Protein 7VIM (pdb70)

Foldseek 3Di:
DQDDDPVLVVLVVCVVVPDDLVRVCVVVVHDSVVSVVSVVVSVVSVVVVVVVVVVVVCVVVVHD/DDDADDQDPVLVVLVVCVVVVDDLVRVCVVVVHDSVVSVVSPVVSVVRVVVVVVVVVVVVCVVVVHD

Nearest PDB structures (foldseek):
  7vim-assembly1_A  TM=1.016E+00  e=6.652E-09  Edwardsiella piscicida
  4ldz-assembly1_B  TM=9.608E-01  e=3.086E-03  Bacillus subtilis subsp. subtilis str. 168
  3c57-assembly1_A  TM=9.401E-01  e=6.066E-03  Mycobacterium tuberculosis
  8hnp-assembly1_B  TM=9.180E-01  e=6.464E-02  Thermococcus onnurineus NA1
  1h0m-assembly2_D  TM=6.810E-01  e=7.917E-02  Agrobacterium tumefaciens

Secondary structure (DSSP, 8-state):
-----HHHHHHHHHHHHT--HHHHHHHHT--HHHHHHHHHHHHHHHHHHHHHHHHHHHHHTT--/----PPPPHHHHHHHHHHHTT--HHHHHHHTT--HHHHHHHHHHHHHHHHHHHHHHHHHHHHHTT--

Sequence (131 aa):
EPPLTLRERQILKLVAEGKRNRDIAELLSISLKTVETHRLNLMRKLDAHNAAELSNWARRLGVLMAQEPPLTLRERQILKLVAEGKRNRDIAELLSISLKTVETHRLNLMRKLDAHNAAELSNWARRLGVL

B-factor: mean 43.36, std 12.08, range [20.59, 99.81]

Solvent-accessible surface area: 9110 Å² total; per-residue (Å²): 169,30,112,28,72,105,89,9,38,68,0,11,67,22,6,2,76,47,92,148,42,166,49,0,13,144,104,26,102,43,64,87,167,52,0,72,73,39,27,99,56,4,66,173,70,38,88,61,40,46,60,52,48,101,53,63,113,19,190,163,122,68,80,208,197,41,167,60,79,76,17,67,111,90,6,33,67,0,10,118,18,12,21,85,65,74,183,38,156,55,0,10,128,109,27,99,48,66,49,138,49,0,61,68,43,31,82,52,4,53,137,49,15,62,35,35,36,59,12,44,105,47,15,113,32,135,144,126,71,90,234

Radius of gyration: 16.24 Å; Cα contacts (8 Å, |Δi|>4): 88; chains: 2; bounding box: 36×40×36 Å

Structure (mmCIF, N/CA/C/O backbone):
data_7VIM
#
_entry.id   7VIM
#
_cell.length_a   39.111
_cell.length_b   58.051
_cell.length_c   81.043
_cell.angle_alpha   90.000
_cell.angle_beta   90.000
_cell.angle_gamma   90.000
#
_symmetry.space_group_name_H-M   'P 21 21 21'
#
loop_
_entity.id
_entity.type
_entity.pdbx_description
1 polymer 'Protein EsrB'
2 water water
#
loop_
_atom_site.group_PDB
_atom_site.id
_atom_site.type_symbol
_atom_site.label_atom_id
_atom_site.label_alt_id
_atom_site.label_comp_id
_atom_site.label_asym_id
_atom_site.label_entity_id
_atom_site.label_seq_id
_atom_site.pdbx_PDB_ins_code
_atom_site.Cartn_x
_atom_site.Cartn_y
_atom_site.Cartn_z
_atom_site.occupancy
_atom_site.B_iso_or_equiv
_atom_site.auth_seq_id
_atom_site.auth_comp_id
_atom_site.auth_asym_id
_atom_site.auth_atom_id
_atom_site.pdbx_PDB_model_num
ATOM 1 N N . GLU A 1 7 ? 1.057 9.968 -21.719 1.00 71.64 149 GLU A N 1
ATOM 2 C CA . GLU A 1 7 ? 1.297 10.628 -23.030 1.00 72.59 149 GLU A CA 1
ATOM 3 C C . GLU A 1 7 ? 0.032 11.382 -23.456 1.00 69.32 149 GLU A C 1
ATOM 4 O O . GLU A 1 7 ? 0.099 12.130 -24.450 1.00 71.82 149 GLU A O 1
ATOM 10 N N . PRO A 1 8 ? -1.110 11.224 -22.751 1.00 65.03 150 PRO A N 1
ATOM 11 C CA . PRO A 1 8 ? -2.349 11.920 -23.115 1.00 66.61 150 PRO A CA 1
ATOM 12 C C . PRO A 1 8 ? -2.195 13.440 -22.964 1.00 65.78 150 PRO A C 1
ATOM 13 O O . PRO A 1 8 ? -1.596 13.873 -21.998 1.00 62.50 150 PRO A O 1
ATOM 17 N N . PRO A 1 9 ? -2.728 14.256 -23.901 1.00 64.44 151 PRO A N 1
ATOM 18 C CA . PRO A 1 9 ? -2.612 15.714 -23.819 1.00 58.12 151 PRO A CA 1
ATOM 19 C C . PRO A 1 9 ? -3.555 16.293 -22.755 1.00 50.29 151 PRO A C 1
ATOM 20 O O . PRO A 1 9 ? -4.753 16.169 -22.907 1.00 58.88 151 PRO A O 1
ATOM 24 N N . LEU A 1 10 ? -2.984 16.904 -21.713 1.00 49.23 152 LEU A N 1
ATOM 25 C CA . LEU A 1 10 ? -3.771 17.505 -20.630 1.00 44.04 152 LEU A CA 1
ATOM 26 C C . LEU A 1 10 ? -3.354 18.946 -20.445 1.00 40.46 152 LEU A C 1
ATOM 27 O O . LEU A 1 10 ? -2.185 19.300 -20.652 1.00 41.74 152 LEU A O 1
ATOM 32 N N . THR A 1 11 ? -4.290 19.794 -20.050 1.00 39.56 153 THR A N 1
ATOM 33 C CA . THR A 1 11 ? -3.893 21.137 -19.667 1.00 35.38 153 THR A CA 1
ATOM 34 C C . THR A 1 11 ? -3.225 21.085 -18.300 1.00 33.04 153 THR A C 1
ATOM 35 O O . THR A 1 11 ? -3.329 20.083 -17.588 1.00 32.50 153 THR A O 1
ATOM 39 N N . LEU A 1 12 ? -2.515 22.150 -17.944 1.00 34.32 154 LEU A N 1
ATOM 40 C CA . LEU A 1 12 ? -1.888 22.215 -16.630 1.00 33.00 154 LEU A CA 1
ATOM 41 C C . LEU A 1 12 ? -2.956 22.116 -15.557 1.00 31.38 154 LEU A C 1
ATOM 42 O O . LEU A 1 12 ? -2.766 21.452 -14.542 1.00 28.80 154 LEU A O 1
ATOM 47 N N . ARG A 1 13 ? -4.090 22.771 -15.804 1.00 33.20 155 ARG A N 1
ATOM 48 C CA . ARG A 1 13 ? -5.200 22.797 -14.851 1.00 35.10 155 ARG A CA 1
ATOM 49 C C . ARG A 1 13 ? -5.775 21.393 -14.669 1.00 32.97 155 ARG A C 1
ATOM 50 O O . ARG A 1 13 ? -6.097 20.973 -13.548 1.00 30.86 155 ARG A O 1
ATOM 58 N N . GLU A 1 14 ? -5.874 20.648 -15.766 1.00 31.29 156 GLU A N 1
ATOM 59 C CA . GLU A 1 14 ? -6.308 19.251 -15.670 1.00 37.05 156 GLU A CA 1
ATOM 60 C C . GLU A 1 14 ? -5.299 18.379 -14.905 1.00 29.64 156 GLU A C 1
ATOM 61 O O . GLU A 1 14 ? -5.689 17.509 -14.138 1.00 27.30 156 GLU A O 1
ATOM 67 N N . ARG A 1 15 ? -4.011 18.617 -15.133 1.00 27.45 157 ARG A N 1
ATOM 68 C CA . ARG A 1 15 ? -2.959 17.903 -14.391 1.00 32.65 157 ARG A CA 1
ATOM 69 C C . ARG A 1 15 ? -3.081 18.140 -12.887 1.00 26.37 157 ARG A C 1
ATOM 70 O O . ARG A 1 15 ? -2.917 17.219 -12.094 1.00 30.77 157 ARG A O 1
ATOM 78 N N . GLN A 1 16 ? -3.391 19.379 -12.521 1.00 28.73 158 GLN A N 1
ATOM 79 C CA . GLN A 1 16 ? -3.501 19.811 -11.132 1.00 33.04 158 GLN A CA 1
ATOM 80 C C . GLN A 1 16 ? -4.675 19.123 -10.462 1.00 33.91 158 GLN A C 1
ATOM 81 O O . GLN A 1 16 ? -4.568 18.625 -9.333 1.00 33.22 158 GLN A O 1
ATOM 87 N N . ILE A 1 17 ? -5.796 19.088 -11.176 1.00 30.08 159 ILE A N 1
ATOM 88 C CA . ILE A 1 17 ? -6.984 18.408 -10.680 1.00 34.15 159 ILE A CA 1
ATOM 89 C C . ILE A 1 17 ? -6.742 16.897 -10.594 1.00 35.58 159 ILE A C 1
ATOM 90 O O . ILE A 1 17 ? -7.112 16.260 -9.602 1.00 34.90 159 ILE A O 1
ATOM 95 N N . LEU A 1 18 ? -6.077 16.345 -11.610 1.00 32.37 160 LEU A N 1
ATOM 96 C CA . LEU A 1 18 ? -5.675 14.945 -11.589 1.00 32.92 160 LEU A CA 1
ATOM 97 C C . LEU A 1 18 ? -4.761 14.646 -10.393 1.00 35.20 160 LEU A C 1
ATOM 98 O O . LEU A 1 18 ? -4.943 13.636 -9.701 1.00 32.15 160 LEU A O 1
ATOM 103 N N . LYS A 1 19 ? -3.793 15.533 -10.153 1.00 33.80 161 LYS A N 1
ATOM 104 C CA . LYS A 1 19 ? -2.952 15.439 -8.957 1.00 34.36 161 LYS A CA 1
ATOM 105 C C . LYS A 1 19 ? -3.800 15.415 -7.679 1.00 38.10 161 LYS A C 1
ATOM 106 O O . LYS A 1 19 ? -3.586 14.595 -6.794 1.00 37.03 161 LYS A O 1
ATOM 112 N N . LEU A 1 20 ? -4.771 16.316 -7.592 1.00 35.56 162 LEU A N 1
ATOM 113 C CA . LEU A 1 20 ? -5.585 16.404 -6.383 1.00 40.69 162 LEU A CA 1
ATOM 114 C C . LEU A 1 20 ? -6.526 15.197 -6.229 1.00 38.72 162 LEU A C 1
ATOM 115 O O . LEU A 1 20 ? -6.690 14.663 -5.133 1.00 34.93 162 LEU A O 1
ATOM 120 N N . VAL A 1 21 ? -7.106 14.744 -7.338 1.00 36.68 163 VAL A N 1
ATOM 121 C CA . VAL A 1 21 ? -7.945 13.546 -7.306 1.00 39.27 163 VAL A CA 1
ATOM 122 C C . VAL A 1 21 ? -7.139 12.313 -6.869 1.00 41.19 163 VAL A C 1
ATOM 123 O O . VAL A 1 21 ? -7.605 11.503 -6.067 1.00 39.27 163 VAL A O 1
ATOM 127 N N . ALA A 1 22 ? -5.921 12.185 -7.383 1.00 38.13 164 ALA A N 1
ATOM 128 C CA . ALA A 1 22 ? -5.076 11.051 -7.027 1.00 38.18 164 ALA A CA 1
ATOM 129 C C . ALA A 1 22 ? -4.635 11.084 -5.565 1.00 37.90 164 ALA A C 1
ATOM 130 O O . ALA A 1 22 ? -4.293 10.053 -4.998 1.00 41.89 164 ALA A O 1
ATOM 132 N N . GLU A 1 23 ? -4.645 12.261 -4.957 1.00 39.39 165 GLU A N 1
ATOM 133 C CA . GLU A 1 23 ? -4.322 12.375 -3.541 1.00 41.18 165 GLU A CA 1
ATOM 134 C C . GLU A 1 23 ? -5.513 11.975 -2.674 1.00 45.13 165 GLU A C 1
ATOM 135 O O . GLU A 1 23 ? -5.345 11.414 -1.598 1.00 52.65 165 GLU A O 1
ATOM 141 N N . GLY A 1 24 ? -6.719 12.262 -3.145 1.00 49.36 166 GLY A N 1
ATOM 142 C CA . GLY A 1 24 ? -7.911 11.852 -2.428 1.00 49.01 166 GLY A CA 1
ATOM 143 C C . GLY A 1 24 ? -8.856 12.980 -2.075 1.00 48.30 166 GLY A C 1
ATOM 144 O O . GLY A 1 24 ? -9.823 12.782 -1.339 1.00 55.34 166 GLY A O 1
ATOM 145 N N . LYS A 1 25 ? -8.589 14.163 -2.6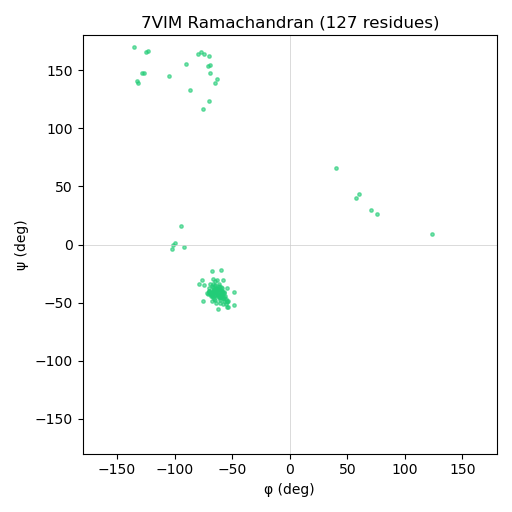06 1.00 43.50 167 LYS A N 1
ATOM 146 C CA . LYS A 1 25 ? -9.422 15.325 -2.323 1.00 45.70 167 LYS A CA 1
ATOM 147 C C . LYS A 1 25 ? -10.815 15.224 -2.953 1.00 45.15 167 LYS A C 1
ATOM 148 O O . LYS A 1 25 ? -10.984 14.653 -4.031 1.00 40.93 167 LYS A O 1
ATOM 154 N N . ARG A 1 26 ? -11.811 15.801 -2.286 1.00 46.73 168 ARG A N 1
ATOM 155 C CA . ARG A 1 26 ? -13.179 15.814 -2.808 1.00 46.42 168 ARG A CA 1
ATOM 156 C C . ARG A 1 26 ? -13.387 17.055 -3.665 1.00 40.84 168 ARG A C 1
ATOM 157 O O . ARG A 1 26 ? -12.685 18.044 -3.480 1.00 40.05 168 ARG A O 1
ATOM 165 N N . ASN A 1 27 ? -14.337 16.996 -4.597 1.00 37.13 169 ASN A N 1
ATOM 166 C CA . ASN A 1 27 ? -14.633 18.129 -5.486 1.00 39.08 169 ASN A CA 1
ATOM 167 C C . ASN A 1 27 ? -14.780 19.453 -4.748 1.00 38.95 169 ASN A C 1
ATOM 168 O O . ASN A 1 27 ? -14.304 20.494 -5.207 1.00 38.11 169 ASN A O 1
ATOM 173 N N . ARG A 1 28 ? -15.436 19.411 -3.593 1.00 43.59 170 ARG A N 1
ATOM 174 C CA . ARG A 1 28 ? -15.589 20.613 -2.774 1.00 43.27 170 ARG A CA 1
ATOM 175 C C . ARG A 1 28 ? -14.253 21.115 -2.200 1.00 42.15 170 ARG A C 1
ATOM 176 O O . ARG A 1 28 ? -14.090 22.319 -1.983 1.00 41.85 170 ARG A O 1
ATOM 184 N N . ASP A 1 29 ? -13.303 20.208 -1.953 1.00 39.00 171 ASP A N 1
ATOM 185 C CA . ASP A 1 29 ? -11.982 20.619 -1.452 1.00 42.46 171 ASP A CA 1
ATOM 186 C C . ASP A 1 29 ? -11.200 21.324 -2.549 1.00 41.50 171 ASP A C 1
ATOM 187 O O . ASP A 1 29 ? -10.540 22.330 -2.311 1.00 42.54 171 ASP A O 1
ATOM 192 N N . ILE A 1 30 ? -11.277 20.748 -3.743 1.00 41.11 172 ILE A N 1
ATOM 193 C CA . ILE A 1 30 ? -10.595 21.239 -4.933 1.00 44.03 172 ILE A CA 1
ATOM 194 C C . ILE A 1 30 ? -11.077 22.654 -5.276 1.00 41.15 172 ILE A C 1
ATOM 195 O O . ILE A 1 30 ? -10.261 23.529 -5.572 1.00 36.26 172 ILE A O 1
ATOM 200 N N . ALA A 1 31 ? -12.396 22.871 -5.197 1.00 40.09 173 ALA A N 1
ATOM 201 C CA . ALA A 1 31 ? -12.998 24.175 -5.480 1.00 40.07 173 ALA A CA 1
ATOM 202 C C . ALA A 1 31 ? -12.465 25.242 -4.531 1.00 43.03 173 ALA A C 1
ATOM 203 O O . ALA A 1 31 ? -12.170 26.374 -4.942 1.00 40.36 173 ALA A O 1
ATOM 205 N N . GLU A 1 32 ? -12.324 24.871 -3.264 1.00 38.90 174 GLU A N 1
ATOM 206 C CA . GLU A 1 32 ? -11.763 25.775 -2.276 1.00 46.73 174 GLU A CA 1
ATOM 207 C C . GLU A 1 32 ? -10.287 26.032 -2.578 1.00 43.73 174 GLU A C 1
ATOM 208 O O . GLU A 1 32 ? -9.835 27.176 -2.603 1.00 45.08 174 GLU A O 1
ATOM 214 N N . LEU A 1 33 ? -9.544 24.956 -2.816 1.00 45.68 175 LEU A N 1
ATOM 215 C CA . LEU A 1 33 ? -8.111 25.052 -3.072 1.00 45.07 175 LEU A CA 1
ATOM 216 C C . LEU A 1 33 ? -7.791 25.931 -4.282 1.00 46.16 175 LEU A C 1
ATOM 217 O O . LEU A 1 33 ? -6.812 26.673 -4.268 1.00 48.55 175 LEU A O 1
ATOM 222 N N . LEU A 1 34 ? -8.617 25.858 -5.320 1.00 37.62 176 LEU A N 1
ATOM 223 C CA . LEU A 1 34 ? -8.317 26.598 -6.538 1.00 43.66 176 LEU A CA 1
ATOM 224 C C . LEU A 1 34 ? -9.155 27.874 -6.661 1.00 44.84 176 LEU A C 1
ATOM 225 O O . LEU A 1 34 ? -8.972 28.654 -7.600 1.00 43.52 176 LEU A O 1
ATOM 230 N N . SER A 1 35 ? -10.065 28.083 -5.711 1.00 43.17 177 SER A N 1
ATOM 231 C CA . SER A 1 35 ? -10.927 29.270 -5.705 1.00 42.21 177 SER A CA 1
ATOM 232 C C . SER A 1 35 ? -11.793 29.361 -6.954 1.00 41.24 177 SER A C 1
ATOM 233 O O . SER A 1 35 ? -11.914 30.425 -7.551 1.00 44.14 177 SER A O 1
ATOM 236 N N . ILE A 1 36 ? -12.371 28.236 -7.358 1.00 41.28 178 ILE A N 1
ATOM 237 C CA . ILE A 1 36 ? -13.277 28.198 -8.498 1.00 41.25 178 ILE A CA 1
ATOM 238 C C . ILE A 1 36 ? -14.588 27.576 -8.039 1.00 40.34 178 ILE A C 1
ATOM 239 O O . ILE A 1 36 ? -14.649 26.970 -6.962 1.00 37.24 178 ILE A O 1
ATOM 244 N N . SER A 1 37 ? -15.633 27.717 -8.849 1.00 35.20 179 SER A N 1
ATOM 245 C CA . SER A 1 37 ? -16.918 27.125 -8.503 1.00 39.20 179 SER A CA 1
ATOM 246 C C . SER A 1 37 ? -16.873 25.607 -8.591 1.00 41.40 179 SER A C 1
ATOM 247 O O . SER A 1 37 ? -16.086 25.030 -9.358 1.00 39.18 179 SER A O 1
ATOM 250 N N . LEU A 1 38 ? -17.748 24.968 -7.819 1.00 39.72 180 LEU A N 1
ATOM 251 C CA . LEU A 1 38 ? -17.906 23.523 -7.860 1.00 42.37 180 LEU A CA 1
ATOM 252 C C . LEU A 1 38 ? -18.250 23.028 -9.263 1.00 45.01 180 LEU A C 1
ATOM 253 O O . LEU A 1 38 ? -17.742 22.000 -9.712 1.00 42.87 180 LEU A O 1
ATOM 258 N N . LYS A 1 39 ? -19.116 23.760 -9.955 1.00 46.27 181 LYS A N 1
ATOM 259 C CA . LYS A 1 39 ? -19.493 23.356 -11.300 1.00 47.04 181 LYS A CA 1
ATOM 260 C C . LYS A 1 39 ? -18.281 23.330 -12.218 1.00 43.20 181 LYS A C 1
ATOM 261 O O . LYS A 1 39 ? -18.168 22.438 -13.051 1.00 44.89 181 LYS A O 1
ATOM 267 N N . THR A 1 40 ? -17.387 24.307 -12.060 1.00 41.77 182 THR A N 1
ATOM 268 C CA . THR A 1 40 ? -16.157 24.355 -12.846 1.00 44.47 182 THR A CA 1
ATOM 269 C C . THR A 1 40 ? -15.298 23.103 -12.592 1.00 43.62 182 THR A C 1
ATOM 270 O O . THR A 1 40 ? -14.799 22.477 -13.533 1.00 37.74 182 THR A O 1
ATOM 274 N N . VAL A 1 41 ? -15.164 22.737 -11.320 1.00 37.74 183 VAL A N 1
ATOM 275 C CA . VAL A 1 41 ? -14.427 21.543 -10.941 1.00 39.58 183 VAL A CA 1
ATOM 276 C C . VAL A 1 41 ? -14.953 20.298 -11.670 1.00 41.71 183 VAL A C 1
ATOM 277 O O . VAL A 1 41 ? -14.182 19.533 -12.280 1.00 35.75 183 VAL A O 1
ATOM 281 N N . GLU A 1 42 ? -16.269 20.121 -11.624 1.00 41.03 184 GLU A N 1
ATOM 282 C CA . GLU A 1 42 ? -16.909 18.967 -12.238 1.00 42.73 184 GLU A CA 1
ATOM 283 C C . GLU A 1 42 ? -16.737 18.955 -13.741 1.00 41.82 184 GLU A C 1
ATOM 284 O O . GLU A 1 42 ? -16.491 17.914 -14.326 1.00 45.66 184 GLU A O 1
ATOM 290 N N . THR A 1 43 ? -16.868 20.115 -14.368 1.00 41.64 185 THR A N 1
ATOM 291 C CA . THR A 1 43 ? -16.613 20.213 -15.797 1.00 45.66 185 THR A CA 1
ATOM 292 C C . THR A 1 43 ? -15.180 19.792 -16.128 1.00 45.69 185 THR A C 1
ATOM 293 O O . THR A 1 43 ? -14.922 19.114 -17.127 1.00 45.92 185 THR A O 1
ATOM 297 N N . HIS A 1 44 ? -14.254 20.198 -15.268 1.00 44.15 186 HIS A N 1
ATOM 298 C CA . HIS A 1 44 ? -12.851 19.846 -15.415 1.00 46.55 186 HIS A CA 1
ATOM 299 C C . HIS A 1 44 ? -12.656 18.346 -15.261 1.00 45.07 1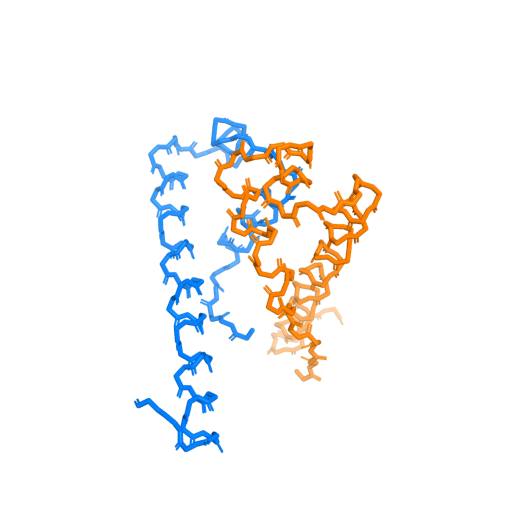86 HIS A C 1
ATOM 300 O O . HIS A 1 44 ? -11.922 17.725 -16.031 1.00 43.86 186 HIS A O 1
ATOM 307 N N . ARG A 1 45 ? -13.322 17.774 -14.264 1.00 40.57 187 ARG A N 1
ATOM 308 C CA . ARG A 1 45 ? -13.212 16.354 -13.996 1.00 44.96 187 ARG A CA 1
ATOM 309 C C . ARG A 1 45 ? -13.846 15.487 -15.066 1.00 48.69 187 ARG A C 1
ATOM 310 O O . ARG A 1 45 ? -13.357 14.396 -15.348 1.00 49.05 187 ARG A O 1
ATOM 318 N N . LEU A 1 46 ? -14.933 15.964 -15.654 1.00 44.99 188 LEU A N 1
ATOM 319 C CA . LEU A 1 46 ? -15.538 15.239 -16.755 1.00 48.51 188 LEU A CA 1
ATOM 320 C C . LEU A 1 46 ? -14.617 15.271 -17.970 1.00 47.89 188 LEU A C 1
ATOM 321 O O . LEU A 1 46 ? -14.431 14.257 -18.640 1.00 49.68 188 LEU A O 1
ATOM 326 N N . ASN A 1 47 ? -14.064 16.444 -18.261 1.00 43.67 189 ASN A N 1
ATOM 327 C CA . ASN A 1 47 ? -13.134 16.584 -19.372 1.00 47.68 189 ASN A CA 1
ATOM 328 C C . ASN A 1 47 ? -11.903 15.709 -19.162 1.00 48.62 189 ASN A C 1
ATOM 329 O O . ASN A 1 47 ? -11.448 15.026 -20.083 1.00 43.70 189 ASN A O 1
ATOM 334 N N . LEU A 1 48 ? -11.385 15.737 -17.936 1.00 45.24 190 LEU A N 1
ATOM 335 C CA . LEU A 1 48 ? -10.270 14.901 -17.539 1.00 45.00 190 LEU A CA 1
ATOM 336 C C . LEU A 1 48 ? -10.599 13.423 -17.735 1.00 44.26 190 LEU A C 1
ATOM 337 O O . LEU A 1 48 ? -9.849 12.693 -18.377 1.00 39.03 190 LEU A O 1
ATOM 342 N N . MET A 1 49 ? -11.735 12.988 -17.202 1.00 45.12 191 MET A N 1
ATOM 343 C CA . MET A 1 49 ? -12.116 11.590 -17.315 1.00 47.33 191 MET A CA 1
ATOM 344 C C . MET A 1 49 ? -12.347 11.138 -18.759 1.00 46.80 191 MET A C 1
ATOM 345 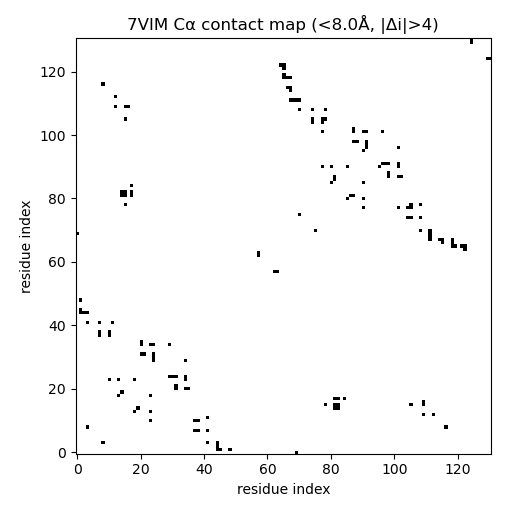O O . MET A 1 49 ? -12.067 10.002 -19.106 1.00 50.08 191 MET A O 1
ATOM 350 N N . ARG A 1 50 ? -12.793 12.039 -19.615 1.00 41.15 192 ARG A N 1
ATOM 351 C CA . ARG A 1 50 ? -12.946 11.693 -21.015 1.00 45.44 192 ARG A CA 1
ATOM 352 C C . ARG A 1 50 ? -11.619 11.647 -21.769 1.00 42.37 192 ARG A C 1
ATOM 353 O O . ARG A 1 50 ? -11.486 10.930 -22.752 1.00 40.29 192 ARG A O 1
ATOM 361 N N . LYS A 1 51 ? -10.652 12.457 -21.371 1.00 41.83 193 LYS A N 1
ATOM 362 C CA . LYS A 1 51 ? -9.363 12.385 -22.046 1.00 45.83 193 LYS A CA 1
ATOM 363 C C . LYS A 1 51 ? -8.669 11.064 -21.686 1.00 41.53 193 LYS A C 1
ATOM 364 O O . LYS A 1 51 ? -8.076 10.412 -22.550 1.00 39.20 193 LYS A O 1
ATOM 370 N N . LEU A 1 52 ? -8.791 10.668 -20.421 1.00 35.28 194 LEU A N 1
ATOM 371 C CA . LEU A 1 52 ? -8.144 9.469 -19.917 1.00 41.61 194 LEU A CA 1
ATOM 372 C C . LEU A 1 52 ? -8.718 8.237 -20.592 1.00 40.92 194 LEU A C 1
ATOM 373 O O . LEU A 1 52 ? -7.980 7.361 -21.058 1.00 36.01 194 LEU A O 1
ATOM 378 N N . ASP A 1 53 ? -10.044 8.184 -20.637 1.00 40.29 195 ASP A N 1
ATOM 379 C CA . ASP A 1 53 ? -10.749 7.084 -21.265 1.00 39.97 195 ASP A CA 1
ATOM 380 C C . ASP A 1 53 ? -10.363 6.983 -22.730 1.00 37.37 195 ASP A C 1
ATOM 381 O O . ASP A 1 53 ? -10.125 5.893 -23.241 1.00 41.65 195 ASP A O 1
ATOM 386 N N . ALA A 1 54 ? -10.290 8.126 -23.392 1.00 34.96 196 ALA A N 1
ATOM 387 C CA . ALA A 1 54 ? -9.958 8.163 -24.802 1.00 39.92 196 ALA A CA 1
ATOM 388 C C . ALA A 1 54 ? -8.540 7.654 -25.020 1.00 38.72 196 ALA A C 1
ATOM 389 O O . ALA A 1 54 ? -8.259 6.958 -25.993 1.00 36.29 196 ALA A O 1
ATOM 391 N N . HIS A 1 55 ? -7.652 8.018 -24.103 1.00 36.92 197 HIS A N 1
ATOM 392 C CA . HIS A 1 55 ? -6.282 7.555 -24.150 1.00 39.11 197 HIS A CA 1
ATOM 393 C C . HIS A 1 55 ? -6.207 6.035 -23.928 1.00 34.53 197 HIS A C 1
ATOM 394 O O . HIS A 1 55 ? -5.519 5.341 -24.664 1.00 31.12 197 HIS A O 1
ATOM 401 N N . ASN A 1 56 ? -6.918 5.542 -22.913 1.00 30.37 198 ASN A N 1
ATOM 402 C CA . ASN A 1 56 ? -6.972 4.119 -22.608 1.00 32.62 198 ASN A CA 1
ATOM 403 C C . ASN A 1 56 ? -7.533 3.281 -23.768 1.00 34.76 198 ASN A C 1
ATOM 404 O O . ASN A 1 56 ? -6.973 2.238 -24.131 1.00 27.21 198 ASN A O 1
ATOM 409 N N . ALA A 1 57 ? -8.626 3.763 -24.352 1.00 32.32 199 ALA A N 1
ATOM 410 C CA . ALA A 1 57 ? -9.237 3.116 -25.504 1.00 34.35 199 ALA A CA 1
ATOM 411 C C . ALA A 1 57 ? -8.269 3.067 -26.688 1.00 31.73 199 ALA A C 1
ATOM 412 O O . ALA A 1 57 ? -8.096 2.016 -27.295 1.00 35.05 199 ALA A O 1
ATOM 414 N N . ALA A 1 58 ? -7.640 4.198 -26.998 1.00 32.19 200 ALA A N 1
ATOM 415 C CA . ALA A 1 58 ? -6.635 4.271 -28.062 1.00 34.51 200 ALA A CA 1
ATOM 416 C C . ALA A 1 58 ? -5.488 3.286 -27.825 1.00 33.27 200 ALA A C 1
ATOM 417 O O . ALA A 1 58 ? -5.106 2.541 -28.719 1.00 36.13 200 ALA A O 1
ATOM 419 N N . GLU A 1 59 ? -4.953 3.277 -26.613 1.00 31.15 201 GLU A N 1
ATOM 420 C CA . GLU A 1 59 ? -3.926 2.314 -26.242 1.00 34.46 201 GLU A CA 1
ATOM 421 C C . GLU A 1 59 ? -4.335 0.840 -26.489 1.00 33.11 201 GLU A C 1
ATOM 422 O O . GLU A 1 59 ? -3.615 0.089 -27.148 1.00 30.57 201 GLU A O 1
ATOM 428 N N . LEU A 1 60 ? -5.484 0.438 -25.949 1.00 31.71 202 LEU A N 1
ATOM 429 C CA . LEU A 1 60 ? -5.971 -0.931 -26.083 1.00 29.86 202 LEU A CA 1
ATOM 430 C C . LEU A 1 60 ? -6.241 -1.304 -27.545 1.00 30.74 202 LEU A C 1
ATOM 431 O O . LEU A 1 60 ? -5.966 -2.434 -27.977 1.00 27.21 202 LEU A O 1
ATOM 436 N N . SER A 1 61 ? -6.765 -0.331 -28.282 1.00 28.14 203 SER A N 1
ATOM 437 C CA . SER A 1 61 ? -7.021 -0.449 -29.709 1.00 35.13 203 SER A CA 1
ATOM 438 C C . SER A 1 61 ? -5.731 -0.674 -30.495 1.00 32.18 203 SER A C 1
ATOM 439 O O . SER A 1 61 ? -5.681 -1.505 -31.399 1.00 33.10 203 SER A O 1
ATOM 442 N N . ASN A 1 62 ? -4.688 0.068 -30.149 1.00 34.89 204 ASN A N 1
ATOM 443 C CA . ASN A 1 62 ? -3.388 -0.120 -30.783 1.00 33.54 204 ASN 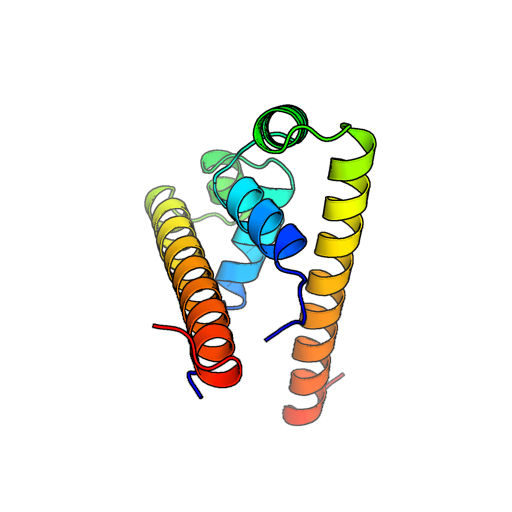A CA 1
ATOM 444 C C . ASN A 1 62 ? -2.775 -1.469 -30.441 1.00 32.23 204 ASN A C 1
ATOM 445 O O . ASN A 1 62 ? -2.152 -2.094 -31.292 1.00 32.28 204 ASN A O 1
ATOM 450 N N . TRP A 1 63 ? -2.968 -1.927 -29.207 1.00 28.87 205 TRP A N 1
ATOM 451 C CA . TRP A 1 63 ? -2.528 -3.272 -28.851 1.00 31.88 205 TRP A CA 1
ATOM 452 C C . TRP A 1 63 ? -3.299 -4.374 -29.580 1.00 29.51 205 TRP A C 1
ATOM 453 O O . TRP A 1 63 ? -2.711 -5.366 -29.989 1.00 28.80 205 TRP A O 1
ATOM 464 N N . ALA A 1 64 ? -4.604 -4.195 -29.750 1.00 28.12 206 ALA A N 1
ATOM 465 C CA . ALA A 1 64 ? -5.391 -5.165 -30.499 1.00 27.94 206 ALA A CA 1
ATOM 466 C C . ALA A 1 64 ? -4.851 -5.318 -31.917 1.00 32.03 206 ALA A C 1
ATOM 467 O O . ALA A 1 64 ? -4.751 -6.437 -32.434 1.00 30.01 206 ALA A O 1
ATOM 469 N N . ARG A 1 65 ? -4.473 -4.201 -32.529 1.00 32.05 207 ARG A N 1
ATOM 470 C CA . ARG A 1 65 ? -3.909 -4.233 -33.875 1.00 35.63 207 ARG A CA 1
ATOM 471 C C . ARG A 1 65 ? -2.528 -4.879 -33.902 1.00 29.78 207 ARG A C 1
ATOM 472 O O . ARG A 1 65 ? -2.239 -5.651 -34.795 1.00 33.59 207 ARG A O 1
ATOM 480 N N . ARG A 1 66 ? -1.682 -4.549 -32.934 1.00 29.44 208 ARG A N 1
ATOM 481 C CA . ARG A 1 66 ? -0.371 -5.197 -32.813 1.00 34.37 208 ARG A CA 1
ATOM 482 C C . ARG A 1 66 ? -0.427 -6.695 -32.575 1.00 32.83 208 ARG A C 1
ATOM 483 O O . ARG A 1 66 ? 0.462 -7.421 -33.024 1.00 34.60 208 ARG A O 1
ATOM 491 N N . LEU A 1 67 ? -1.442 -7.149 -31.839 1.00 30.16 209 LEU A N 1
ATOM 492 C CA . LEU A 1 67 ? -1.589 -8.568 -31.536 1.00 29.92 209 LEU A CA 1
ATOM 493 C C . LEU A 1 67 ? -2.453 -9.274 -32.576 1.00 31.42 209 LEU A C 1
ATOM 494 O O . LEU A 1 67 ? -2.659 -10.484 -32.503 1.00 31.17 209 LEU A O 1
ATOM 499 N N . GLY A 1 68 ? -2.966 -8.507 -33.538 1.00 33.93 210 GLY A N 1
ATOM 500 C CA . GLY A 1 68 ? -3.839 -9.043 -34.574 1.00 30.99 210 GLY A CA 1
ATOM 501 C C . GLY A 1 68 ? -5.097 -9.727 -34.064 1.00 30.15 210 GLY A C 1
ATOM 502 O O . GLY A 1 68 ? -5.490 -10.756 -34.585 1.00 32.32 210 GLY A O 1
ATOM 503 N N . VAL A 1 69 ? -5.727 -9.165 -33.031 1.00 30.55 211 VAL A N 1
ATOM 504 C CA . VAL A 1 69 ? -6.972 -9.724 -32.503 1.00 33.57 211 VAL A CA 1
ATOM 505 C C . VAL A 1 69 ? -8.136 -8.731 -32.502 1.00 31.64 211 VAL A C 1
ATOM 506 O O . VAL A 1 69 ? -7.952 -7.538 -32.681 1.00 32.06 211 VAL A O 1
ATOM 510 N N . LEU A 1 70 ? -9.331 -9.272 -32.294 1.00 38.02 212 LEU A N 1
ATOM 511 C CA . LEU A 1 70 ? -10.556 -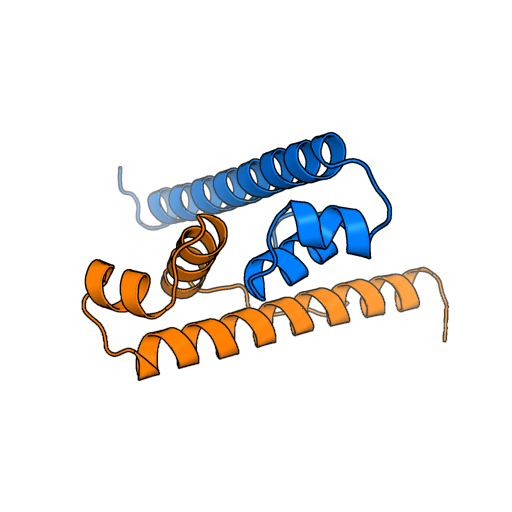8.499 -32.111 1.00 39.68 212 LEU A CA 1
ATOM 512 C C . LEU A 1 70 ? -10.959 -7.697 -33.359 1.00 39.01 212 LEU A C 1
ATOM 513 O O . LEU A 1 70 ? -11.138 -6.476 -33.295 1.00 40.33 212 LEU A O 1
ATOM 518 N N . MET B 1 4 ? 12.201 17.916 -24.251 1.00 70.04 146 MET B N 1
ATOM 519 C CA . MET B 1 4 ? 13.315 17.018 -24.534 1.00 73.83 146 MET B CA 1
ATOM 520 C C . MET B 1 4 ? 13.561 16.060 -23.368 1.00 73.21 146 MET B C 1
ATOM 521 O O . MET B 1 4 ? 14.674 15.567 -23.183 1.00 80.45 146 MET B O 1
ATOM 526 N N . ALA B 1 5 ? 12.517 15.807 -22.583 1.00 66.94 147 ALA B N 1
ATOM 527 C CA . ALA B 1 5 ? 12.570 14.836 -21.487 1.00 69.17 147 ALA B CA 1
ATOM 528 C C . ALA B 1 5 ? 11.359 13.910 -21.549 1.00 72.01 147 ALA B C 1
ATOM 529 O O . ALA B 1 5 ? 10.240 14.361 -21.812 1.00 68.17 147 ALA B O 1
ATOM 531 N N . GLN B 1 6 ? 11.588 12.621 -21.295 1.00 77.18 148 GLN B N 1
ATOM 532 C CA . GLN B 1 6 ? 10.560 11.593 -21.480 1.00 80.92 148 GLN B CA 1
ATOM 533 C C . GLN B 1 6 ? 10.423 10.615 -20.301 1.00 77.11 148 GLN B C 1
ATOM 534 O O . GLN B 1 6 ? 11.414 10.168 -19.717 1.00 73.53 148 GLN B O 1
ATOM 540 N N . GLU B 1 7 ? 9.180 10.262 -19.989 1.00 74.78 149 GLU B N 1
ATOM 541 C CA . GLU B 1 7 ? 8.859 9.570 -18.750 1.00 64.66 149 GLU B CA 1
ATOM 542 C C . GLU B 1 7 ? 8.042 8.301 -18.990 1.00 60.97 149 GLU B C 1
ATOM 543 O O . GLU B 1 7 ? 7.249 8.247 -19.933 1.00 62.23 149 GLU B O 1
ATOM 549 N N . PRO B 1 8 ? 8.235 7.275 -18.133 1.00 60.50 150 PRO B N 1
ATOM 550 C CA . PRO B 1 8 ? 7.516 5.994 -18.241 1.00 56.82 150 PRO B CA 1
ATOM 551 C C . PRO B 1 8 ? 6.040 6.151 -17.891 1.00 52.77 150 PRO B C 1
ATOM 552 O O . PRO B 1 8 ? 5.717 6.673 -16.818 1.00 46.28 150 PRO B O 1
ATOM 556 N N . PRO B 1 9 ? 5.123 5.763 -18.804 1.00 50.94 151 PRO B N 1
ATOM 557 C CA . PRO B 1 9 ? 3.685 5.929 -18.584 1.00 49.85 151 PRO B CA 1
ATOM 558 C C . PRO B 1 9 ? 3.128 4.989 -17.507 1.00 43.15 151 PRO B C 1
ATOM 559 O O . PRO B 1 9 ? 3.777 4.013 -17.180 1.00 42.19 151 PRO B O 1
ATOM 563 N N . LEU B 1 10 ? 1.939 5.316 -16.996 1.00 39.61 152 LEU B N 1
ATOM 564 C CA . LEU B 1 10 ? 1.268 4.491 -15.960 1.00 41.27 152 LEU B CA 1
ATOM 565 C C . LEU B 1 10 ? 0.952 3.115 -16.554 1.00 38.65 152 LEU B C 1
ATOM 566 O O . LEU B 1 10 ? 0.569 3.054 -17.738 1.00 40.66 152 LEU B O 1
ATOM 571 N N . THR B 1 11 ? 1.086 2.059 -15.748 1.00 35.41 153 THR B N 1
ATOM 572 C CA . THR B 1 11 ? 0.781 0.679 -16.210 1.00 33.61 153 THR B CA 1
ATOM 573 C C . THR B 1 11 ? -0.736 0.460 -16.180 1.00 33.24 153 THR B C 1
ATOM 574 O O . THR B 1 11 ? -1.438 1.243 -15.511 1.00 33.76 153 THR B O 1
ATOM 578 N N . LEU B 1 12 ? -1.216 -0.585 -16.859 1.00 33.18 154 LEU B N 1
ATOM 579 C CA . LEU B 1 12 ? -2.671 -0.890 -16.889 1.00 33.68 154 LEU B CA 1
ATOM 580 C C . LEU B 1 12 ? -3.201 -0.987 -15.452 1.00 31.38 154 LEU B C 1
ATOM 581 O O . LEU B 1 12 ? -4.238 -0.363 -15.164 1.00 29.69 154 LEU B O 1
ATOM 586 N N . ARG B 1 13 ? -2.509 -1.743 -14.593 1.00 31.62 155 ARG B N 1
ATOM 587 C CA . ARG B 1 13 ? -2.916 -1.903 -13.172 1.00 32.90 155 ARG B CA 1
ATOM 588 C C . ARG B 1 13 ? -2.946 -0.529 -12.491 1.00 31.09 155 ARG B C 1
ATOM 589 O O . ARG B 1 13 ? -3.903 -0.266 -11.741 1.00 29.78 155 ARG B O 1
ATOM 597 N N . GLU B 1 14 ? -1.936 0.307 -12.753 1.00 29.20 156 GLU B N 1
ATOM 598 C CA . GLU B 1 14 ? -1.859 1.665 -12.148 1.00 31.65 156 GLU B CA 1
ATOM 599 C C . GLU B 1 14 ? -3.035 2.514 -12.645 1.00 32.71 156 GLU B C 1
ATOM 600 O O . GLU B 1 14 ? -3.570 3.303 -11.844 1.00 31.54 156 GLU B O 1
ATOM 606 N N . ARG B 1 15 ? -3.417 2.351 -13.916 1.00 28.45 157 ARG B N 1
ATOM 607 C CA . ARG B 1 15 ? -4.558 3.108 -14.498 1.00 33.66 157 ARG B CA 1
ATOM 608 C C . ARG B 1 15 ? -5.855 2.648 -13.823 1.00 28.43 157 ARG B C 1
ATOM 609 O O . ARG B 1 15 ? -6.744 3.492 -13.619 1.00 31.79 157 ARG B O 1
ATOM 617 N N . GLN B 1 16 ? -5.944 1.353 -13.501 1.00 30.69 158 GLN B N 1
ATOM 618 C CA . GLN B 1 16 ? -7.141 0.775 -12.835 1.00 32.36 158 GLN B CA 1
ATOM 619 C C . GLN B 1 16 ? -7.322 1.429 -11.461 1.00 34.06 158 GLN B C 1
ATOM 620 O O . GLN B 1 16 ? -8.414 1.967 -11.206 1.00 34.32 158 GLN B O 1
ATOM 626 N N . ILE B 1 17 ? -6.287 1.377 -10.615 1.00 32.37 159 ILE B N 1
ATOM 627 C CA . ILE B 1 17 ? -6.352 1.988 -9.253 1.00 34.53 159 ILE B CA 1
ATOM 628 C C . ILE B 1 17 ? -6.735 3.465 -9.405 1.00 31.78 159 ILE B C 1
ATOM 629 O O . ILE B 1 17 ? -7.676 3.902 -8.719 1.00 33.69 159 ILE B O 1
ATOM 634 N N . LEU B 1 18 ? -6.020 4.195 -10.266 1.00 30.72 160 LEU B N 1
ATOM 635 C CA . LEU B 1 18 ? -6.331 5.581 -10.535 1.00 36.03 1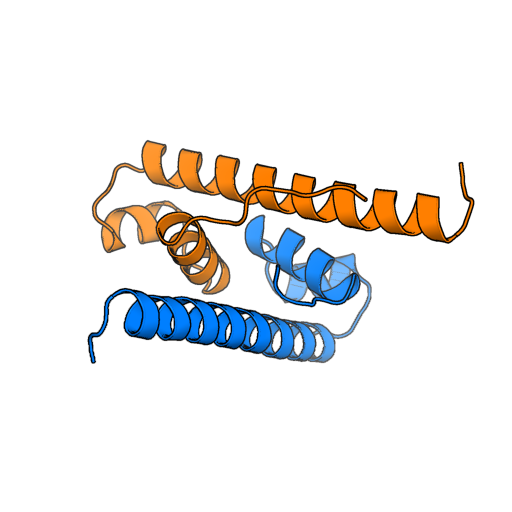60 LEU B CA 1
ATOM 636 C C . LEU B 1 18 ? -7.823 5.822 -10.831 1.00 37.57 160 LEU B C 1
ATOM 637 O O . LEU B 1 18 ? -8.451 6.699 -10.208 1.00 37.08 160 LEU B O 1
ATOM 642 N N . LYS B 1 19 ? -8.385 5.056 -11.767 1.00 34.21 161 LYS B N 1
ATOM 643 C CA . LYS B 1 19 ? -9.817 5.137 -12.061 1.00 29.49 161 LYS B CA 1
ATOM 644 C C . LYS B 1 19 ? -10.630 4.859 -10.790 1.00 37.29 161 LYS B C 1
ATOM 645 O O . LYS B 1 19 ? -11.612 5.537 -10.518 1.00 37.02 161 LYS B O 1
ATOM 651 N N . LEU B 1 20 ? -10.219 3.871 -10.000 1.00 34.21 162 LEU B N 1
ATOM 652 C CA . LEU B 1 20 ? -10.999 3.537 -8.813 1.00 37.30 162 LEU B CA 1
ATOM 653 C C . LEU B 1 20 ? -10.917 4.613 -7.724 1.00 41.75 162 LEU B C 1
ATOM 654 O O . LEU B 1 20 ? -11.910 4.903 -7.038 1.00 41.94 162 LEU B O 1
ATOM 659 N N . VAL B 1 21 ? -9.740 5.211 -7.572 1.00 36.90 163 VAL B N 1
ATOM 660 C CA . VAL B 1 21 ? -9.582 6.311 -6.626 1.00 40.76 163 VAL B CA 1
ATOM 661 C C . VAL B 1 21 ? -10.428 7.510 -7.060 1.00 44.25 163 VAL B C 1
ATOM 662 O O . VAL B 1 21 ? -11.122 8.135 -6.246 1.00 43.14 163 VAL B O 1
ATOM 666 N N . ALA B 1 22 ? -10.384 7.803 -8.354 1.00 38.81 164 ALA B N 1
ATOM 667 C CA . ALA B 1 22 ? -11.173 8.879 -8.927 1.00 42.72 164 ALA B CA 1
ATOM 668 C C . ALA B 1 22 ? -12.677 8.677 -8.730 1.00 45.48 164 ALA B C 1
ATOM 669 O O . ALA B 1 22 ? -13.455 9.631 -8.775 1.00 43.65 164 ALA B O 1
ATOM 671 N N . GLU B 1 23 ? -13.091 7.436 -8.510 1.00 43.40 165 GLU B N 1
ATOM 672 C CA . GLU B 1 23 ? -14.508 7.160 -8.307 1.00 47.65 165 GLU B CA 1
ATOM 673 C C . GLU B 1 23 ? -14.874 7.144 -6.818 1.00 51.10 165 GLU B C 1
ATOM 674 O O . GLU B 1 23 ? -15.926 6.634 -6.437 1.00 51.83 165 GLU B O 1
ATOM 680 N N . GLY B 1 24 ? -13.989 7.697 -5.990 1.00 46.41 166 GLY B N 1
ATOM 681 C CA . GLY B 1 24 ? -14.232 7.813 -4.566 1.00 49.97 166 GLY B CA 1
ATOM 682 C C . GLY B 1 24 ? -14.082 6.519 -3.783 1.00 52.18 166 GLY B C 1
ATOM 683 O O . GLY B 1 24 ? -14.690 6.358 -2.724 1.00 51.86 166 GLY B O 1
ATOM 684 N N . LYS B 1 25 ? -13.273 5.596 -4.289 1.00 48.22 167 LYS B N 1
ATOM 685 C CA . LYS B 1 25 ? -13.000 4.366 -3.554 1.00 49.96 167 LYS B CA 1
ATOM 686 C C . LYS B 1 25 ? -11.847 4.551 -2.586 1.00 50.72 167 LYS B C 1
ATOM 687 O O . LYS B 1 25 ? -10.810 5.106 -2.948 1.00 49.11 167 LYS B O 1
ATOM 693 N N . ARG B 1 26 ? -12.046 4.084 -1.355 1.00 53.50 168 ARG B N 1
ATOM 694 C CA . ARG B 1 26 ? -11.001 4.070 -0.339 1.00 54.86 168 ARG B CA 1
ATOM 695 C C . ARG B 1 26 ? -10.067 2.917 -0.644 1.00 50.14 168 ARG B C 1
ATOM 696 O O . ARG B 1 26 ? -10.401 2.042 -1.433 1.00 49.15 168 ARG B O 1
ATOM 704 N N . ASN B 1 27 ? -8.901 2.904 -0.011 1.00 50.00 169 ASN B N 1
ATOM 705 C CA . ASN B 1 27 ? -7.934 1.839 -0.263 1.00 45.00 169 ASN B CA 1
ATOM 706 C C . ASN B 1 27 ? -8.428 0.446 0.087 1.00 46.62 169 ASN B C 1
ATOM 707 O O . ASN B 1 27 ? -8.114 -0.520 -0.611 1.00 41.01 169 ASN B O 1
ATOM 712 N N . ARG B 1 28 ? -9.203 0.347 1.166 1.00 51.05 170 ARG B N 1
ATOM 713 C CA . ARG B 1 28 ? -9.762 -0.937 1.581 1.00 54.04 170 ARG B CA 1
ATOM 714 C C . ARG B 1 28 ? -10.784 -1.448 0.574 1.00 49.78 170 ARG B C 1
ATOM 715 O O . ARG B 1 28 ? -10.787 -2.627 0.237 1.00 50.61 170 ARG B O 1
ATOM 723 N N . ASP B 1 29 ? -11.645 -0.550 0.106 1.00 52.26 171 ASP B N 1
ATOM 724 C CA . ASP B 1 29 ? -12.602 -0.868 -0.948 1.00 52.18 171 ASP B CA 1
ATOM 725 C C . ASP B 1 29 ? -11.881 -1.458 -2.164 1.00 53.00 171 ASP B C 1
ATOM 726 O O . ASP B 1 29 ? -12.222 -2.553 -2.624 1.00 49.83 171 ASP B O 1
ATOM 731 N N . ILE B 1 30 ? -10.874 -0.735 -2.660 1.00 44.64 172 ILE B N 1
ATOM 732 C CA . ILE B 1 30 ? -10.079 -1.181 -3.804 1.00 45.29 172 ILE B CA 1
ATOM 733 C C . ILE B 1 30 ? -9.437 -2.550 -3.587 1.00 45.81 172 ILE B C 1
ATOM 734 O O . ILE B 1 30 ? -9.453 -3.401 -4.479 1.00 46.75 172 ILE B O 1
ATOM 739 N N . ALA B 1 31 ? -8.873 -2.759 -2.403 1.00 47.01 173 ALA B N 1
ATOM 740 C CA . ALA B 1 31 ? -8.217 -4.022 -2.064 1.00 47.47 173 ALA B CA 1
ATOM 741 C C . ALA B 1 31 ? -9.184 -5.208 -2.116 1.00 52.41 173 ALA B C 1
ATOM 742 O O . ALA B 1 31 ? -8.811 -6.321 -2.491 1.00 50.88 173 ALA B O 1
ATOM 744 N N . GLU B 1 32 ? -10.428 -4.963 -1.724 1.00 53.28 174 GLU B N 1
ATOM 745 C CA . GLU B 1 32 ? -11.443 -6.010 -1.730 1.00 56.41 174 GLU B CA 1
ATOM 746 C C . GLU B 1 32 ? -11.899 -6.289 -3.157 1.00 57.36 174 GLU B C 1
ATOM 747 O O . GLU B 1 32 ? -11.937 -7.445 -3.585 1.00 58.72 174 GLU B O 1
ATOM 753 N N . LEU B 1 33 ? -12.208 -5.219 -3.891 1.00 54.86 175 LEU B N 1
ATOM 754 C CA . LEU B 1 33 ? -12.597 -5.302 -5.298 1.00 53.27 175 LEU B CA 1
ATOM 755 C C . LEU B 1 33 ? -11.584 -6.047 -6.172 1.00 56.69 175 LEU B C 1
ATOM 756 O O . LEU B 1 33 ? -11.964 -6.780 -7.087 1.00 58.78 175 LEU B O 1
ATOM 761 N N . LEU B 1 34 ? -10.298 -5.857 -5.897 1.00 54.14 176 LEU B N 1
ATOM 762 C CA . LEU B 1 34 ? -9.257 -6.459 -6.724 1.00 48.57 176 LEU B CA 1
ATOM 763 C C . LEU B 1 34 ? -8.678 -7.691 -6.053 1.00 52.60 176 LEU B C 1
ATOM 764 O O . LEU B 1 34 ? -7.791 -8.349 -6.614 1.00 51.07 176 LEU B O 1
ATOM 769 N N . SER B 1 35 ? -9.187 -7.994 -4.858 1.00 54.98 177 SER B N 1
ATOM 770 C CA . SER B 1 35 ? -8.620 -9.037 -3.989 1.00 57.59 177 SER B CA 1
ATOM 771 C C . SER B 1 35 ? -7.085 -9.049 -3.984 1.00 56.56 177 SER B C 1
ATOM 772 O O . SER B 1 35 ? -6.443 -9.983 -4.477 1.00 56.96 177 SER B O 1
ATOM 775 N N . ILE B 1 36 ? -6.509 -7.978 -3.452 1.00 56.62 178 ILE B N 1
ATOM 776 C CA . ILE B 1 36 ? -5.070 -7.911 -3.212 1.00 54.52 178 ILE B CA 1
ATOM 777 C C . ILE B 1 36 ? -4.895 -7.327 -1.822 1.00 48.57 178 ILE B C 1
ATOM 778 O O . ILE B 1 36 ? -5.868 -6.871 -1.220 1.00 50.38 178 ILE B O 1
ATOM 783 N N . SER B 1 37 ? -3.676 -7.354 -1.296 1.00 50.59 179 SER B N 1
ATOM 784 C CA . SER B 1 37 ? -3.452 -6.800 0.034 1.00 51.26 179 SER B CA 1
ATOM 785 C C . SER B 1 37 ? -3.546 -5.272 0.031 1.00 51.58 179 SER B C 1
ATOM 786 O O . SER B 1 37 ? -3.328 -4.613 -0.995 1.00 48.12 179 SER B O 1
ATOM 789 N N . LEU B 1 38 ? -3.895 -4.726 1.189 1.00 49.64 180 LEU B N 1
ATOM 790 C CA . LEU B 1 38 ? -3.938 -3.287 1.399 1.00 47.12 180 LEU B CA 1
ATOM 791 C C . LEU B 1 38 ? -2.555 -2.690 1.156 1.00 49.15 180 LEU B C 1
ATOM 792 O O . LEU B 1 38 ? -2.427 -1.599 0.606 1.00 48.79 180 LEU B O 1
ATOM 797 N N . LYS B 1 39 ? -1.515 -3.418 1.544 1.00 51.28 181 LYS B N 1
ATOM 798 C CA . LYS B 1 39 ? -0.155 -2.936 1.351 1.00 52.00 181 LYS B CA 1
ATOM 799 C C . LYS B 1 39 ? 0.193 -2.812 -0.139 1.00 47.50 181 LYS B C 1
ATOM 800 O O . LYS B 1 39 ? 0.983 -1.953 -0.531 1.00 45.47 181 LYS B O 1
ATOM 806 N N . THR B 1 40 ? -0.396 -3.687 -0.949 1.00 46.61 182 THR B N 1
ATOM 807 C CA . THR B 1 40 ? -0.216 -3.680 -2.398 1.00 45.47 182 THR B CA 1
ATOM 808 C C . THR B 1 40 ? -0.935 -2.485 -3.044 1.00 39.85 182 THR B C 1
ATOM 809 O O . THR B 1 40 ? -0.395 -1.843 -3.939 1.00 39.40 182 THR B O 1
ATOM 813 N N . VAL B 1 41 ? -2.148 -2.195 -2.578 1.00 39.22 183 VAL B N 1
ATOM 814 C CA . VAL B 1 41 ? -2.910 -1.038 -3.052 1.00 40.97 183 VAL B CA 1
ATOM 815 C C . VAL B 1 41 ? -2.182 0.281 -2.764 1.00 41.05 183 VAL B C 1
ATOM 816 O O . VAL B 1 41 ? -2.062 1.156 -3.638 1.00 36.17 183 VAL B O 1
ATOM 820 N N . GLU B 1 42 ? -1.674 0.398 -1.543 1.00 38.48 184 GLU B N 1
ATOM 821 C CA . GLU B 1 42 ? -0.955 1.583 -1.111 1.00 41.47 184 GLU B CA 1
ATOM 822 C C . GLU B 1 42 ? 0.343 1.768 -1.879 1.00 39.73 184 GLU B C 1
ATOM 823 O O . GLU B 1 42 ? 0.701 2.891 -2.250 1.00 37.75 184 GLU B O 1
ATOM 829 N N . THR B 1 43 ? 1.023 0.657 -2.138 1.00 37.69 185 THR B N 1
ATOM 830 C CA . THR B 1 43 ? 2.241 0.674 -2.925 1.00 37.89 185 THR B CA 1
ATOM 831 C C . THR B 1 43 ? 1.965 1.129 -4.367 1.00 40.15 185 THR B C 1
ATOM 832 O O . THR B 1 43 ? 2.734 1.912 -4.936 1.00 35.49 185 THR B O 1
ATOM 836 N N . HIS B 1 44 ? 0.853 0.653 -4.934 1.00 38.06 186 HIS B N 1
ATOM 837 C CA . HIS B 1 44 ? 0.463 1.040 -6.315 1.00 38.99 186 HIS B CA 1
ATOM 838 C C . HIS B 1 44 ? 0.138 2.538 -6.344 1.00 36.05 186 HIS B C 1
ATOM 839 O O . HIS B 1 44 ? 0.552 3.215 -7.301 1.00 32.66 186 HIS B O 1
ATOM 846 N N . ARG B 1 45 ? -0.569 3.022 -5.318 1.00 33.78 187 ARG B N 1
ATOM 847 C CA . ARG B 1 45 ? -0.955 4.455 -5.222 1.00 34.63 187 ARG B CA 1
ATOM 848 C C . ARG B 1 45 ? 0.307 5.318 -5.111 1.00 37.12 187 ARG B C 1
ATOM 849 O O . ARG B 1 45 ? 0.326 6.410 -5.707 1.00 31.78 187 ARG B O 1
ATOM 857 N N . LEU B 1 46 ? 1.311 4.839 -4.372 1.00 33.16 188 LEU B N 1
ATOM 858 C CA . LEU B 1 46 ? 2.581 5.590 -4.188 1.00 35.07 188 LEU B CA 1
ATOM 859 C C . LEU B 1 46 ? 3.336 5.644 -5.521 1.00 33.12 188 LEU B C 1
ATOM 860 O O . LEU B 1 46 ? 3.843 6.726 -5.866 1.00 31.31 188 LEU B O 1
ATOM 865 N N . ASN B 1 47 ? 3.402 4.514 -6.231 1.00 32.18 189 ASN B N 1
ATOM 866 C CA . ASN B 1 47 ? 4.105 4.450 -7.541 1.00 36.78 189 ASN B CA 1
ATOM 867 C C . ASN B 1 47 ? 3.363 5.335 -8.548 1.00 35.78 189 ASN B C 1
ATOM 868 O O . ASN B 1 47 ? 4.034 6.030 -9.332 1.00 34.46 189 ASN B O 1
ATOM 873 N N . LEU B 1 48 ? 2.029 5.300 -8.511 1.00 29.83 190 LEU B N 1
ATOM 874 C CA . LEU B 1 48 ? 1.175 6.096 -9.432 1.00 32.17 190 LEU B CA 1
ATOM 875 C C . LEU B 1 48 ? 1.463 7.589 -9.239 1.00 31.91 190 LEU B C 1
ATOM 876 O O . LEU B 1 48 ? 1.711 8.277 -10.246 1.00 31.18 190 LEU B O 1
ATOM 881 N N . MET B 1 49 ? 1.435 8.057 -7.988 1.00 27.64 191 MET B N 1
ATOM 882 C CA . MET B 1 49 ? 1.672 9.492 -7.678 1.00 28.63 191 MET B CA 1
ATOM 883 C C . MET B 1 49 ? 3.107 9.880 -8.056 1.00 29.33 191 MET B C 1
ATOM 884 O O . MET B 1 49 ? 3.306 11.026 -8.496 1.00 30.49 191 MET B O 1
ATOM 889 N N . ARG B 1 50 ? 4.060 8.957 -7.895 1.00 29.42 192 ARG B N 1
ATOM 890 C CA . ARG B 1 50 ? 5.478 9.235 -8.242 1.00 30.60 192 ARG B CA 1
ATOM 891 C C . ARG B 1 50 ? 5.592 9.447 -9.756 1.00 28.17 192 ARG B C 1
ATOM 892 O O . ARG B 1 50 ? 6.336 10.354 -10.171 1.00 27.95 192 ARG B O 1
ATOM 900 N N . LYS B 1 51 ? 4.877 8.636 -10.541 1.00 25.46 193 LYS B N 1
ATOM 901 C CA . LYS B 1 51 ? 4.917 8.743 -12.024 1.00 31.80 193 LYS B CA 1
ATOM 902 C C . LYS B 1 51 ? 4.226 10.040 -12.462 1.00 26.09 193 LYS B C 1
ATOM 903 O O . LYS B 1 51 ? 4.751 10.706 -13.373 1.00 26.94 193 LYS B O 1
ATOM 909 N N . LEU B 1 52 ? 3.097 10.379 -11.834 1.00 25.01 194 LEU B N 1
ATOM 910 C CA . LEU B 1 52 ? 2.369 11.630 -12.175 1.00 26.31 194 LEU B CA 1
ATOM 911 C C . LEU B 1 52 ? 3.297 12.821 -11.908 1.00 30.34 194 LEU B C 1
ATOM 912 O O . LEU B 1 52 ? 3.380 13.710 -12.775 1.00 28.22 194 LEU B O 1
ATOM 917 N N . ASP B 1 53 ? 3.964 12.825 -10.749 1.00 25.75 195 ASP B N 1
ATOM 918 C CA . ASP B 1 53 ? 4.908 13.896 -10.403 1.00 29.59 195 ASP B CA 1
ATOM 919 C C . ASP B 1 53 ? 6.002 14.012 -11.466 1.00 27.37 195 ASP B C 1
ATOM 920 O O . ASP B 1 53 ? 6.336 15.120 -11.908 1.00 28.40 195 ASP B O 1
ATOM 925 N N . ALA B 1 54 ? 6.543 12.875 -11.877 1.00 25.25 196 ALA B N 1
ATOM 926 C CA . ALA B 1 54 ? 7.624 12.899 -12.848 1.00 31.73 196 ALA B CA 1
ATOM 927 C C . ALA B 1 54 ? 7.134 13.388 -14.208 1.00 31.07 196 ALA B C 1
ATOM 928 O O . ALA B 1 54 ? 7.830 14.162 -14.852 1.00 30.89 196 ALA B O 1
ATOM 930 N N . HIS B 1 55 ? 5.949 12.942 -14.637 1.00 29.30 197 HIS B N 1
ATOM 931 C CA . HIS B 1 55 ? 5.352 13.458 -15.872 1.00 30.86 197 HIS B CA 1
ATOM 932 C C . HIS B 1 55 ? 5.191 14.963 -15.772 1.00 30.18 197 HIS B C 1
ATOM 933 O O . HIS B 1 55 ? 5.535 15.707 -16.682 1.00 26.21 197 HIS B O 1
ATOM 940 N N . ASN B 1 56 ? 4.667 15.412 -14.638 1.00 28.07 198 ASN B N 1
ATOM 941 C CA . ASN B 1 56 ? 4.447 16.821 -14.450 1.00 24.85 198 ASN B CA 1
ATOM 942 C C . ASN B 1 56 ? 5.727 17.645 -14.379 1.00 28.14 198 ASN B C 1
ATOM 943 O O . ASN B 1 56 ? 5.741 18.790 -14.838 1.00 20.59 198 ASN B O 1
ATOM 948 N N . ALA B 1 57 ? 6.792 17.070 -13.811 1.0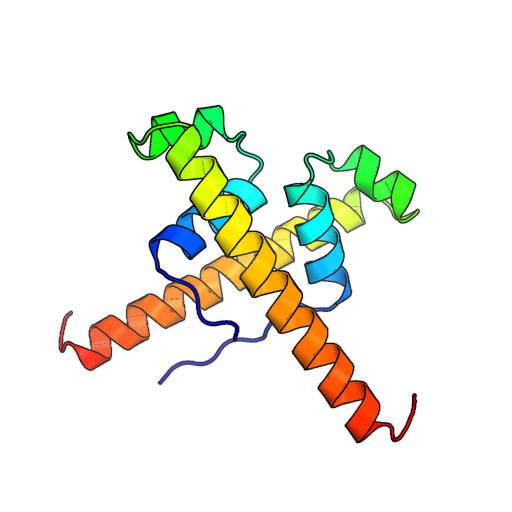0 26.56 199 ALA B N 1
ATOM 949 C CA . ALA B 1 57 ? 8.044 17.808 -13.645 1.00 28.54 199 ALA B CA 1
ATOM 950 C C . ALA B 1 57 ? 8.733 17.920 -14.995 1.00 27.40 199 ALA B C 1
ATOM 951 O O . ALA B 1 57 ? 9.375 18.912 -15.288 1.00 26.39 199 ALA B O 1
ATOM 953 N N . ALA B 1 58 ? 8.601 16.881 -15.805 1.00 26.94 200 ALA B N 1
ATOM 954 C CA . ALA B 1 58 ? 9.218 16.883 -17.118 1.00 33.81 200 ALA B CA 1
ATOM 955 C C . ALA B 1 58 ? 8.503 17.882 -18.035 1.00 31.23 200 ALA B C 1
ATOM 956 O O . ALA B 1 58 ? 9.148 18.613 -18.781 1.00 30.03 200 ALA B O 1
ATOM 958 N N . GLU B 1 59 ? 7.177 17.915 -17.946 1.00 27.74 201 GLU B N 1
ATOM 959 C CA . GLU B 1 59 ? 6.367 18.873 -18.710 1.00 33.32 201 GLU B CA 1
ATOM 960 C C . GLU B 1 59 ? 6.758 20.341 -18.427 1.00 31.24 201 GLU B C 1
ATOM 961 O O . GLU B 1 59 ? 6.975 21.148 -19.362 1.00 29.76 201 GLU B O 1
ATOM 967 N N . LEU B 1 60 ? 6.893 20.676 -17.146 1.00 26.07 202 LEU B N 1
ATOM 968 C CA . LEU B 1 60 ? 7.292 22.019 -16.761 1.00 25.60 202 LEU B CA 1
ATOM 969 C C . LEU B 1 60 ? 8.728 22.349 -17.170 1.00 27.67 202 LEU B C 1
ATOM 970 O O . LEU B 1 60 ? 9.022 23.468 -17.599 1.00 27.80 202 LEU B O 1
ATOM 975 N N . SER B 1 61 ? 9.616 21.381 -17.011 1.00 26.98 203 SER B N 1
ATOM 976 C CA . SER B 1 61 ? 10.998 21.537 -17.457 1.00 33.56 203 SER B CA 1
ATOM 977 C C . SER B 1 61 ? 11.093 21.717 -18.974 1.00 30.37 203 SER B C 1
ATOM 978 O O . SER B 1 61 ? 11.822 22.575 -19.442 1.00 31.04 203 SER B O 1
ATOM 981 N N . ASN B 1 62 ? 10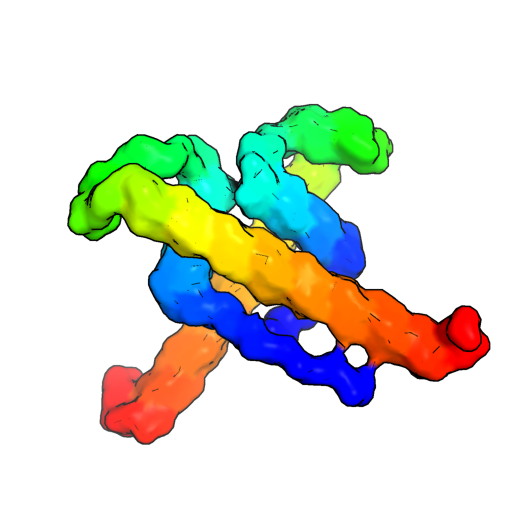.356 20.909 -19.729 1.00 31.07 204 ASN B N 1
ATOM 982 C CA . ASN B 1 62 ? 10.308 21.078 -21.185 1.00 36.24 204 ASN B CA 1
ATOM 983 C C . ASN B 1 62 ? 9.895 22.496 -21.580 1.00 34.85 204 ASN B C 1
ATOM 984 O O . ASN B 1 62 ? 10.550 23.140 -22.404 1.00 36.65 204 ASN B O 1
ATOM 989 N N . TRP B 1 63 ? 8.821 22.984 -20.967 1.00 33.00 205 TRP B N 1
ATOM 990 C CA . TRP B 1 63 ? 8.356 24.334 -21.246 1.00 32.97 205 TRP B CA 1
ATOM 991 C C . TRP B 1 63 ? 9.355 25.401 -20.820 1.00 34.36 205 TRP B C 1
ATOM 992 O O . TRP B 1 63 ? 9.491 26.413 -21.497 1.00 30.69 205 TRP B O 1
ATOM 1003 N N . ALA B 1 64 ? 10.059 25.175 -19.711 1.00 30.52 206 ALA B N 1
ATOM 1004 C CA . ALA B 1 64 ? 11.051 26.139 -19.259 1.00 31.73 206 ALA B CA 1
ATOM 1005 C C . ALA B 1 64 ? 12.173 26.221 -20.283 1.00 35.08 206 ALA B C 1
ATOM 1006 O O . ALA B 1 64 ? 12.667 27.311 -20.586 1.00 35.31 206 ALA B O 1
ATOM 1008 N N . ARG B 1 65 ? 12.561 25.066 -20.820 1.00 32.84 207 ARG B N 1
ATOM 1009 C CA . ARG B 1 65 ? 13.562 25.037 -21.883 1.00 36.26 207 ARG B CA 1
ATOM 1010 C C . ARG B 1 65 ? 13.050 25.739 -23.150 1.00 37.72 207 ARG B C 1
ATOM 1011 O O . ARG B 1 65 ? 13.733 26.606 -23.674 1.00 37.53 207 ARG B O 1
ATOM 1019 N N . ARG B 1 66 ? 11.847 25.384 -23.608 1.00 35.48 208 ARG B N 1
ATOM 1020 C CA . ARG B 1 66 ? 11.247 26.000 -24.802 1.00 37.91 208 ARG B CA 1
ATOM 1021 C C . ARG B 1 66 ? 11.081 27.515 -24.709 1.00 41.89 208 ARG B C 1
ATOM 1022 O O . ARG B 1 66 ? 11.129 28.219 -25.734 1.00 39.40 208 ARG B O 1
ATOM 1030 N N . LEU B 1 67 ? 10.875 28.022 -23.493 1.00 36.22 209 LEU B N 1
ATOM 1031 C CA . LEU B 1 67 ? 10.649 29.447 -23.317 1.00 35.33 209 LEU B CA 1
ATOM 1032 C C . LEU B 1 67 ? 11.889 30.202 -22.860 1.00 37.78 209 LEU B C 1
ATOM 1033 O O . LEU B 1 67 ? 11.832 31.408 -22.636 1.00 36.63 209 LEU B O 1
ATOM 1038 N N . GLY B 1 68 ? 13.003 29.489 -22.718 1.00 38.16 210 GLY B N 1
ATOM 1039 C CA . GLY B 1 68 ? 14.258 30.109 -22.333 1.00 36.95 210 GLY B CA 1
ATOM 1040 C C . GLY B 1 68 ? 14.340 30.593 -20.894 1.00 40.98 210 GLY B C 1
ATOM 1041 O O . GLY B 1 68 ? 15.047 31.559 -20.605 1.00 40.29 210 GLY B O 1
ATOM 1042 N N . VAL B 1 69 ? 13.630 29.946 -19.971 1.00 40.59 211 VAL B N 1
ATOM 1043 C CA . VAL B 1 69 ? 13.673 30.413 -18.578 1.00 46.45 211 VAL B CA 1
ATOM 1044 C C . VAL B 1 69 ? 14.510 29.549 -17.618 1.00 47.61 211 VAL B C 1
ATOM 1045 O O . VAL B 1 69 ? 14.567 28.330 -17.764 1.00 42.58 211 VAL B O 1
ATOM 1049 N N . LEU B 1 70 ? 15.165 30.214 -16.658 1.00 57.88 212 LEU B N 1
ATOM 1050 C CA . LEU B 1 70 ? 15.998 29.584 -15.606 1.00 59.18 212 LEU B CA 1
ATOM 1051 C C . LEU B 1 70 ? 17.047 28.618 -16.133 1.00 59.77 212 LEU B C 1
ATOM 1052 O O . LEU B 1 70 ? 18.045 29.051 -16.710 1.00 67.55 212 LEU B O 1
#